Protein AF-A0A366FXE7-F1 (afdb_monomer)

Solvent-accessible surface area (backbone atoms only — not comparable to full-atom values): 7807 Å² total; per-residue (Å²): 138,87,85,79,83,82,82,81,79,77,78,79,77,77,77,76,75,76,76,72,65,71,67,52,63,53,59,38,57,68,50,28,52,80,66,74,45,68,51,35,30,37,40,69,66,65,90,80,87,48,46,45,32,39,41,52,42,72,44,100,90,29,32,26,35,41,32,25,42,76,90,41,66,29,36,36,34,37,42,45,42,32,35,42,89,93,42,40,35,41,31,46,30,70,48,41,72,41,90,74,42,56,72,79,59,56,79,38,55,54,46,60,44,52,25,57,58,53,96,62,27,34,54,41,62,49,78,82,46,68,44,39,25,40,52,103

Structure (mmCIF, N/CA/C/O backbone):
data_AF-A0A366FXE7-F1
#
_entry.id   AF-A0A366FXE7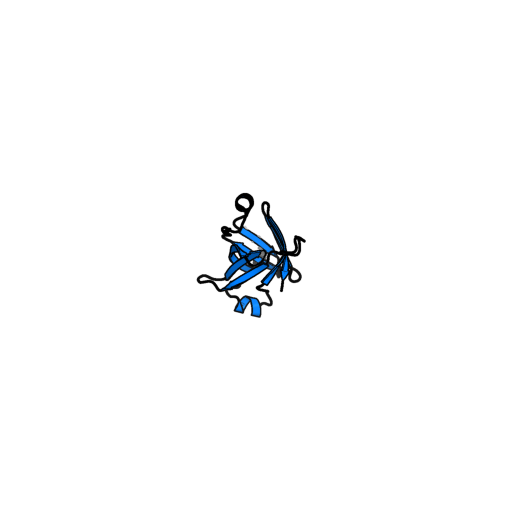-F1
#
loop_
_atom_site.group_PDB
_atom_site.id
_atom_site.type_symbol
_atom_site.label_atom_id
_atom_site.label_alt_id
_atom_site.label_comp_id
_atom_site.label_asym_id
_atom_site.label_entity_id
_atom_site.label_seq_id
_atom_site.pdbx_PDB_ins_code
_atom_site.Cartn_x
_atom_site.Cartn_y
_atom_site.Cartn_z
_atom_site.occupancy
_atom_site.B_iso_or_equiv
_atom_site.auth_seq_id
_atom_site.auth_comp_id
_atom_site.auth_asym_id
_atom_site.auth_atom_id
_atom_site.pdbx_PDB_model_num
ATOM 1 N N . MET A 1 1 ? -23.181 67.091 39.697 1.00 38.88 1 MET A N 1
ATOM 2 C CA . MET A 1 1 ? -22.475 66.475 38.552 1.00 38.88 1 MET A CA 1
ATOM 3 C C . MET A 1 1 ? -22.838 65.002 38.514 1.00 38.88 1 MET A C 1
ATOM 5 O O . MET A 1 1 ? -22.420 64.249 39.379 1.00 38.88 1 MET A O 1
ATOM 9 N N . THR A 1 2 ? -23.714 64.630 37.591 1.00 34.78 2 THR A N 1
ATOM 10 C CA . THR A 1 2 ? -24.258 63.278 37.404 1.00 34.78 2 THR A CA 1
ATOM 11 C C . THR A 1 2 ? -23.393 62.512 36.404 1.00 34.78 2 THR A C 1
ATOM 13 O O . THR A 1 2 ? -23.295 62.930 35.253 1.00 34.78 2 THR A O 1
ATOM 16 N N . LEU A 1 3 ? -22.760 61.415 36.835 1.00 42.28 3 LEU A N 1
ATOM 17 C CA . LEU A 1 3 ? -22.082 60.467 35.945 1.00 42.28 3 LEU A CA 1
ATOM 18 C C . LEU A 1 3 ? -23.111 59.495 35.348 1.00 42.28 3 LEU A C 1
ATOM 20 O O . LEU A 1 3 ? -23.829 58.818 36.081 1.00 42.28 3 LEU A O 1
ATOM 24 N N . THR A 1 4 ? -23.159 59.401 34.023 1.00 43.97 4 THR A N 1
ATOM 25 C CA . THR A 1 4 ? -23.885 58.361 33.284 1.00 43.97 4 THR A CA 1
ATOM 26 C C . THR A 1 4 ? -23.003 57.119 33.083 1.00 43.97 4 THR A C 1
ATOM 28 O O . THR A 1 4 ? -21.815 57.260 32.789 1.00 43.97 4 THR A O 1
ATOM 31 N N . PRO A 1 5 ? -23.545 55.891 33.181 1.00 48.94 5 PRO A N 1
ATOM 32 C CA . PRO A 1 5 ? -22.805 54.686 32.823 1.00 48.94 5 PRO A CA 1
ATOM 33 C C . PRO A 1 5 ? -22.924 54.391 31.319 1.00 48.94 5 PRO A C 1
ATOM 35 O O . PRO A 1 5 ? -24.014 54.157 30.792 1.00 48.94 5 PRO A O 1
ATOM 38 N N . VAL A 1 6 ? -21.783 54.374 30.624 1.00 52.91 6 VAL A N 1
ATOM 39 C CA . VAL A 1 6 ? -21.667 53.880 29.244 1.00 52.91 6 VAL A CA 1
ATOM 40 C C . VAL A 1 6 ? -21.776 52.354 29.257 1.00 52.91 6 VAL A C 1
ATOM 42 O O . VAL A 1 6 ? -21.018 51.648 29.917 1.00 52.91 6 VAL A O 1
ATOM 45 N N . LYS A 1 7 ? -22.772 51.858 28.526 1.00 48.19 7 LYS A N 1
ATOM 46 C CA . LYS A 1 7 ? -23.166 50.455 28.397 1.00 48.19 7 LYS A CA 1
ATOM 47 C C . LYS A 1 7 ? -22.149 49.727 27.505 1.00 48.19 7 LYS A C 1
ATOM 49 O O . LYS A 1 7 ? -22.178 49.877 26.287 1.00 48.19 7 LYS A O 1
ATOM 54 N N . ILE A 1 8 ? -21.230 48.969 28.107 1.00 58.12 8 ILE A N 1
ATOM 55 C CA . ILE A 1 8 ? -20.263 48.128 27.383 1.00 58.12 8 ILE A CA 1
ATOM 56 C C . ILE A 1 8 ? -21.017 46.928 26.800 1.00 58.12 8 ILE A C 1
ATOM 58 O O . ILE A 1 8 ? -21.394 46.000 27.513 1.00 58.12 8 ILE A O 1
ATOM 62 N N . LEU A 1 9 ? -21.263 46.966 25.491 1.00 48.94 9 LEU A N 1
ATOM 63 C CA . LEU A 1 9 ? -21.770 45.837 24.720 1.00 48.94 9 LEU A CA 1
ATOM 64 C C . LEU A 1 9 ? -20.603 44.862 24.495 1.00 48.94 9 LEU A C 1
ATOM 66 O O . LEU A 1 9 ? -19.780 45.056 23.604 1.00 48.94 9 LEU A O 1
ATOM 70 N N . MET A 1 10 ? -20.501 43.838 25.344 1.00 50.84 10 MET A N 1
ATOM 71 C CA . MET A 1 10 ? -19.608 42.703 25.114 1.00 50.84 10 MET A CA 1
ATOM 72 C C . MET A 1 10 ? -20.083 41.948 23.867 1.00 50.84 10 MET A C 1
ATOM 74 O O . MET A 1 10 ? -21.082 41.230 23.905 1.00 50.84 10 MET A O 1
ATOM 78 N N . CYS A 1 11 ? -19.357 42.101 22.759 1.00 50.28 11 CYS A N 1
ATOM 79 C CA . CYS A 1 11 ? -19.438 41.177 21.635 1.00 50.28 11 CYS A CA 1
ATOM 80 C C . CYS A 1 11 ? -19.044 39.779 22.128 1.00 50.28 11 CYS A C 1
ATOM 82 O O . CYS A 1 11 ? -17.871 39.514 22.392 1.00 50.28 11 CYS A O 1
ATOM 84 N N . LEU A 1 12 ? -20.033 38.890 22.242 1.00 54.00 12 LEU A N 1
ATOM 85 C CA . LEU A 1 12 ? -19.850 37.444 22.330 1.00 54.00 12 LEU A CA 1
ATOM 86 C C . LEU A 1 12 ? -19.120 36.974 21.066 1.00 54.00 12 LEU A C 1
ATOM 88 O O . LEU A 1 12 ? -19.737 36.621 20.061 1.00 54.00 12 LEU A O 1
ATOM 92 N N . PHE A 1 13 ? -17.787 36.982 21.116 1.00 51.78 13 PHE A N 1
ATOM 93 C CA . PHE A 1 13 ? -16.962 36.172 20.233 1.00 51.78 13 PHE A CA 1
ATOM 94 C C . PHE A 1 13 ? -17.348 34.721 20.502 1.00 51.78 13 PHE A C 1
ATOM 96 O O . PHE A 1 13 ? -16.891 34.092 21.453 1.00 51.78 13 PHE A O 1
ATOM 103 N N . SER A 1 14 ? -18.260 34.213 19.682 1.00 58.78 14 SER A N 1
ATOM 104 C CA . SER A 1 14 ? -18.543 32.792 19.602 1.00 58.78 14 SER A CA 1
ATOM 105 C C . SER A 1 14 ? -17.275 32.157 19.045 1.00 58.78 14 SER A C 1
ATOM 107 O O . SER A 1 14 ? -17.067 32.145 17.833 1.00 58.78 14 SER A O 1
ATOM 109 N N . LEU A 1 15 ? -16.377 31.715 19.931 1.00 46.94 15 LEU A N 1
ATOM 110 C CA . LEU A 1 15 ? -15.289 30.823 19.561 1.00 46.94 15 LEU A CA 1
ATOM 111 C C . LEU A 1 15 ? -15.945 29.555 19.014 1.00 46.94 15 LEU A C 1
ATOM 113 O O . LEU A 1 15 ? -16.316 28.656 19.766 1.00 46.94 15 LEU A O 1
ATOM 117 N N . GLY A 1 16 ? -16.126 29.505 17.696 1.00 49.78 16 GLY A N 1
ATOM 118 C CA . GLY A 1 16 ? -16.342 28.262 16.982 1.00 49.78 16 GLY A CA 1
ATOM 119 C C . GLY A 1 16 ? -15.115 27.403 17.232 1.00 49.78 16 GLY A C 1
ATOM 120 O O . GLY A 1 16 ? -14.097 27.557 16.562 1.00 49.78 16 GLY A O 1
ATOM 121 N N . ALA A 1 17 ? -15.180 26.557 18.258 1.00 52.88 17 ALA A N 1
ATOM 122 C CA . ALA A 1 17 ? -14.205 25.516 18.483 1.00 52.88 17 ALA A CA 1
ATOM 123 C C . ALA A 1 17 ? -14.314 24.568 17.290 1.00 52.88 17 ALA A C 1
ATOM 125 O O . ALA A 1 17 ? -15.158 23.675 17.259 1.00 52.88 17 ALA A O 1
ATOM 126 N N . SER A 1 18 ? -13.492 24.810 16.272 1.00 49.19 18 SER A N 1
ATOM 127 C CA . SER A 1 18 ? -13.238 23.850 15.212 1.00 49.19 18 SER A CA 1
ATOM 128 C C . SER A 1 18 ? -12.664 22.611 15.885 1.00 49.19 18 SER A C 1
ATOM 130 O O . SER A 1 18 ? -11.470 22.547 16.177 1.00 49.19 18 SER A O 1
ATOM 132 N N . THR A 1 19 ? -13.520 21.642 16.199 1.00 58.16 19 THR A N 1
ATOM 133 C CA . THR A 1 19 ? -13.106 20.311 16.6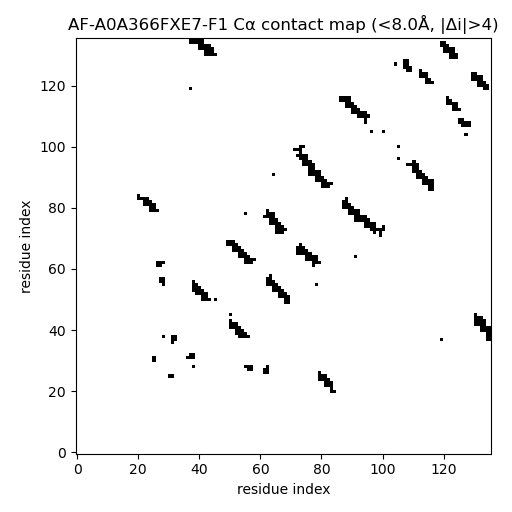23 1.00 58.16 19 THR A CA 1
ATOM 134 C C . THR A 1 19 ? -12.397 19.682 15.430 1.00 58.16 19 THR A C 1
ATOM 136 O O . THR A 1 19 ? -13.003 19.066 14.557 1.00 58.16 19 THR A O 1
ATOM 139 N N . LEU A 1 20 ? -11.085 19.909 15.331 1.00 58.03 20 LEU A N 1
ATOM 140 C CA . LEU A 1 20 ? -10.232 19.210 14.381 1.00 58.03 20 LEU A CA 1
ATOM 141 C C . LEU A 1 20 ? -10.363 17.723 14.705 1.00 58.03 20 LEU A C 1
ATOM 143 O O . LEU A 1 20 ? -9.836 17.264 15.716 1.00 58.03 20 LEU A O 1
ATOM 147 N N . ALA A 1 21 ? -11.123 16.994 13.886 1.00 63.12 21 ALA A N 1
ATOM 148 C CA . ALA A 1 21 ? -11.317 15.561 14.036 1.00 63.12 21 ALA A CA 1
ATOM 149 C C . ALA A 1 21 ? -9.942 14.880 14.058 1.00 63.12 21 ALA A C 1
ATOM 151 O O . ALA A 1 21 ? -9.262 14.780 13.029 1.00 63.12 21 ALA A O 1
ATOM 152 N N . GLN A 1 22 ? -9.514 14.475 15.254 1.00 64.88 22 GLN A N 1
ATOM 153 C CA . GLN A 1 22 ? -8.213 13.865 15.475 1.00 64.88 22 GLN A CA 1
ATOM 154 C C . GLN A 1 22 ? -8.131 12.583 14.647 1.00 64.88 22 GLN A C 1
ATOM 156 O O . GLN A 1 22 ? -9.083 11.805 14.598 1.00 64.88 22 GLN A O 1
ATOM 161 N N . ALA A 1 23 ? -7.018 12.392 13.938 1.00 80.56 23 ALA A N 1
ATOM 162 C CA . ALA A 1 23 ? -6.879 11.243 13.062 1.00 80.56 23 ALA A CA 1
ATOM 163 C C . ALA A 1 23 ? -6.813 9.949 13.890 1.00 80.56 23 ALA A C 1
ATOM 165 O O . ALA A 1 23 ? -5.883 9.760 14.673 1.00 80.56 23 ALA A O 1
ATOM 166 N N . GLU A 1 24 ? -7.778 9.052 13.699 1.00 92.06 24 GLU A N 1
ATOM 167 C CA . GLU A 1 24 ? -7.805 7.749 14.363 1.00 92.06 24 GLU A CA 1
ATOM 168 C C . GLU A 1 24 ? -7.048 6.732 13.505 1.00 92.06 24 GLU A C 1
ATOM 170 O O . GLU A 1 24 ? -7.441 6.443 12.372 1.00 92.06 24 GLU A O 1
ATOM 175 N N . CYS A 1 25 ? -5.936 6.207 14.021 1.00 95.62 25 CYS A N 1
ATOM 176 C CA . CYS A 1 25 ? -5.099 5.248 13.306 1.00 95.62 25 CYS A CA 1
ATOM 177 C C . CYS A 1 25 ? -5.362 3.813 13.761 1.00 95.62 25 CYS A C 1
ATOM 179 O O . CYS A 1 25 ? -5.330 3.520 14.955 1.00 95.62 25 CYS A O 1
ATOM 181 N N . LEU A 1 26 ? -5.536 2.926 12.783 1.00 96.56 26 LEU A N 1
ATOM 182 C CA . LEU A 1 26 ? -5.681 1.488 12.976 1.00 96.56 26 LEU A CA 1
ATOM 183 C C . LEU A 1 26 ? -4.332 0.886 13.366 1.00 96.56 26 LEU A C 1
ATOM 185 O O . LEU A 1 26 ? -3.311 1.174 12.731 1.00 96.56 26 LEU A O 1
ATOM 189 N N . LYS A 1 27 ? -4.332 0.053 14.403 1.00 96.56 27 LYS A N 1
ATOM 190 C CA . LYS A 1 27 ? -3.118 -0.502 15.015 1.00 96.56 27 LYS A CA 1
ATOM 191 C C . LYS A 1 27 ? -2.856 -1.955 14.636 1.00 96.56 27 LYS A C 1
ATOM 193 O O . LYS A 1 27 ? -1.723 -2.402 14.788 1.00 96.56 27 LYS A O 1
ATOM 198 N N . SER A 1 28 ? -3.868 -2.664 14.135 1.00 98.00 28 SER A N 1
ATOM 199 C CA . SER A 1 28 ? -3.782 -4.091 13.810 1.00 98.00 28 SER A CA 1
ATOM 200 C C . SER A 1 28 ? -4.565 -4.485 12.556 1.00 98.00 28 SER A C 1
ATOM 202 O O . SER A 1 28 ? -5.479 -3.782 12.113 1.00 98.00 28 SER A O 1
ATOM 204 N N . VAL A 1 29 ? -4.239 -5.648 11.986 1.00 98.19 29 VAL A N 1
ATOM 205 C CA . VAL A 1 29 ? -4.974 -6.249 10.861 1.00 98.19 29 VAL A CA 1
ATOM 206 C C . VAL A 1 29 ? -6.425 -6.534 11.248 1.00 98.19 29 VAL A C 1
ATOM 208 O O . VAL A 1 29 ? -7.332 -6.350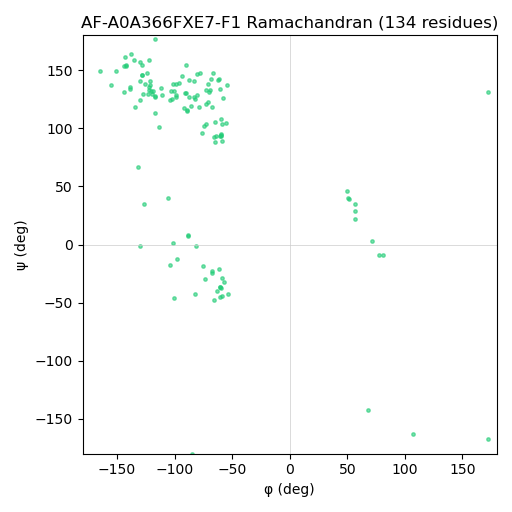 10.434 1.00 98.19 29 VAL A O 1
ATOM 211 N N . SER A 1 30 ? -6.665 -6.950 12.491 1.00 98.06 30 SER A N 1
ATOM 212 C CA . SER A 1 30 ? -8.016 -7.158 13.022 1.00 98.06 30 SER A CA 1
ATOM 213 C C . SER A 1 30 ? -8.834 -5.867 12.998 1.00 98.06 30 SER A C 1
ATOM 215 O O . SER A 1 30 ? -9.962 -5.865 12.502 1.00 98.06 30 SER A O 1
ATOM 217 N N . GLU A 1 31 ? -8.248 -4.748 13.433 1.00 97.56 31 GLU A N 1
ATOM 218 C CA . GLU A 1 31 ? -8.891 -3.433 13.351 1.00 97.56 31 GLU A CA 1
ATOM 219 C C . GLU A 1 31 ? -9.144 -3.005 11.905 1.00 97.56 31 GLU A C 1
ATOM 221 O O . GLU A 1 31 ? -10.221 -2.483 11.623 1.00 97.56 31 GLU A O 1
ATOM 226 N N . MET A 1 32 ? -8.213 -3.266 10.976 1.00 96.94 32 MET A N 1
ATOM 227 C CA . MET A 1 32 ? -8.414 -3.024 9.538 1.00 96.94 32 MET A CA 1
ATOM 228 C C . MET A 1 32 ? -9.612 -3.793 8.981 1.00 96.94 32 MET A C 1
ATOM 230 O O . MET A 1 32 ? -10.446 -3.210 8.286 1.00 96.94 32 MET A O 1
ATOM 234 N N . LYS A 1 33 ? -9.752 -5.072 9.337 1.00 96.38 33 LYS A N 1
ATOM 235 C CA . LYS A 1 33 ? -10.880 -5.908 8.904 1.00 96.38 33 LYS A CA 1
ATOM 236 C C . LYS A 1 33 ? -12.209 -5.423 9.481 1.00 96.38 33 LYS A C 1
ATOM 238 O O . LYS A 1 33 ? -13.152 -5.231 8.714 1.00 96.38 33 LYS A O 1
ATOM 243 N N . ALA A 1 34 ? -12.270 -5.148 10.787 1.00 96.19 34 ALA A N 1
ATOM 244 C CA . ALA A 1 34 ? -13.453 -4.562 11.435 1.00 96.19 34 ALA A CA 1
ATOM 245 C C . ALA A 1 34 ? -13.851 -3.222 10.787 1.00 96.19 34 ALA A C 1
ATOM 247 O O . ALA A 1 34 ? -15.021 -2.877 10.652 1.00 96.19 34 ALA A O 1
ATOM 248 N N . SER A 1 35 ? -12.839 -2.511 10.303 1.00 93.31 35 SER A N 1
ATOM 249 C CA . SER A 1 35 ? -12.914 -1.237 9.606 1.00 93.31 35 SER A CA 1
ATOM 250 C C . SER A 1 35 ? -13.256 -1.313 8.117 1.00 93.31 35 SER A C 1
ATOM 252 O O . SER A 1 35 ? -13.329 -0.263 7.475 1.00 93.31 35 SER A O 1
ATOM 254 N N . LYS A 1 36 ? -13.434 -2.518 7.560 1.00 94.31 36 LYS A N 1
ATOM 255 C CA . LYS A 1 36 ? -13.607 -2.778 6.119 1.00 94.31 36 LYS A CA 1
ATOM 256 C C . LYS A 1 36 ? -12.456 -2.247 5.250 1.00 94.31 36 LYS A C 1
ATOM 258 O O . LYS A 1 36 ? -12.627 -2.057 4.049 1.00 94.31 36 LYS A O 1
ATOM 263 N N . VAL A 1 37 ? -11.276 -2.036 5.834 1.00 95.69 37 VAL A N 1
ATOM 264 C CA . VAL A 1 37 ? -10.056 -1.693 5.101 1.00 95.69 37 VAL A CA 1
ATOM 265 C C . VAL A 1 37 ? -9.324 -2.976 4.727 1.00 95.69 37 VAL A C 1
ATOM 267 O O . VAL A 1 37 ? -9.093 -3.854 5.556 1.00 95.69 37 VAL A O 1
ATOM 270 N N . LYS A 1 38 ? -8.946 -3.079 3.458 1.00 97.56 38 LYS A N 1
ATOM 271 C CA . LYS A 1 38 ? -8.275 -4.251 2.904 1.00 97.56 38 LYS A CA 1
ATOM 272 C C . LYS A 1 38 ? -6.781 -4.249 3.223 1.00 97.56 38 LYS A C 1
ATOM 274 O O . LYS A 1 38 ? -6.138 -3.200 3.278 1.00 97.56 38 LYS A O 1
ATOM 279 N N . THR A 1 39 ? -6.226 -5.440 3.415 1.00 97.75 39 THR A N 1
ATOM 280 C CA . THR A 1 39 ? -4.800 -5.647 3.712 1.00 97.75 39 THR A CA 1
ATOM 281 C C . THR A 1 39 ? -3.978 -6.008 2.481 1.00 97.75 39 THR A C 1
ATOM 283 O O . THR A 1 39 ? -2.754 -5.961 2.552 1.00 97.75 39 THR A O 1
ATOM 286 N N . HIS A 1 40 ? -4.625 -6.339 1.362 1.00 98.06 40 HIS A N 1
ATOM 287 C CA . HIS A 1 40 ? -3.973 -6.744 0.120 1.00 98.06 40 HIS A CA 1
ATOM 288 C C . HIS A 1 40 ? -4.377 -5.819 -1.024 1.00 98.06 40 HIS A C 1
ATOM 290 O O . HIS A 1 40 ? -5.555 -5.497 -1.185 1.00 98.06 40 HIS A O 1
ATOM 296 N N . TRP A 1 41 ? -3.393 -5.411 -1.818 1.00 97.94 41 TRP A N 1
ATOM 297 C CA . TRP A 1 41 ? -3.560 -4.473 -2.923 1.00 97.94 41 TRP A CA 1
ATOM 298 C C . TRP A 1 41 ? -2.740 -4.944 -4.117 1.00 97.94 41 TRP A C 1
ATOM 300 O O . TRP A 1 41 ? -1.575 -5.307 -3.958 1.00 97.94 41 TRP A O 1
ATOM 310 N N . LYS A 1 42 ? -3.330 -4.930 -5.309 1.00 97.19 42 LYS A N 1
ATOM 311 C CA . LYS A 1 42 ? -2.699 -5.373 -6.553 1.00 97.19 42 LYS A CA 1
ATOM 312 C C . LYS A 1 42 ? -2.580 -4.204 -7.520 1.00 97.19 42 LYS A C 1
ATOM 314 O O . LYS A 1 42 ? -3.568 -3.523 -7.783 1.00 97.19 42 LYS A O 1
ATOM 319 N N . GLU A 1 43 ? -1.377 -3.978 -8.028 1.00 96.50 43 GLU A N 1
ATOM 320 C CA . GLU A 1 43 ? -1.094 -2.972 -9.046 1.00 96.50 43 GLU A CA 1
ATOM 321 C C . GLU A 1 43 ? -1.873 -3.254 -10.335 1.00 96.50 43 GLU A C 1
ATOM 323 O O . GLU A 1 43 ? -2.047 -4.404 -10.742 1.00 96.50 43 GLU A O 1
ATOM 328 N N . THR A 1 44 ? -2.334 -2.179 -10.967 1.00 95.75 44 THR A N 1
ATOM 329 C CA . THR A 1 44 ? -3.097 -2.197 -12.227 1.00 95.75 44 THR A CA 1
ATOM 330 C C . THR A 1 44 ? -2.542 -1.234 -13.275 1.00 95.75 44 THR A C 1
ATOM 332 O O . THR A 1 44 ? -3.085 -1.140 -14.368 1.00 95.75 44 THR A O 1
ATOM 335 N N . THR A 1 45 ? -1.484 -0.488 -12.945 1.00 92.00 45 THR A N 1
ATOM 336 C CA . THR A 1 45 ? -0.891 0.510 -13.847 1.00 92.00 45 THR A CA 1
ATOM 337 C C . THR A 1 45 ? 0.057 -0.119 -14.861 1.00 92.00 45 THR A C 1
ATOM 339 O O . THR A 1 45 ? -0.000 0.232 -16.034 1.00 92.00 45 THR A O 1
ATOM 342 N N . GLU A 1 46 ? 0.896 -1.056 -14.424 1.00 84.88 46 GLU A N 1
ATOM 343 C CA . GLU A 1 46 ? 1.851 -1.747 -15.291 1.00 84.88 46 GLU A CA 1
ATOM 344 C C . GLU A 1 46 ? 1.235 -3.025 -15.877 1.00 84.88 46 GLU A C 1
ATOM 346 O O . GLU A 1 46 ? 0.694 -3.860 -15.150 1.00 84.88 46 GLU A O 1
ATOM 351 N N . ASN A 1 47 ? 1.353 -3.195 -17.197 1.00 84.00 47 ASN A N 1
ATOM 352 C CA . ASN A 1 47 ? 0.834 -4.349 -17.944 1.00 84.00 47 ASN A CA 1
ATOM 353 C C . ASN A 1 47 ? 1.961 -5.304 -18.380 1.00 84.00 47 ASN A C 1
ATOM 355 O O . ASN A 1 47 ? 1.956 -5.834 -19.488 1.00 84.00 47 ASN A O 1
ATOM 359 N N . ASP A 1 48 ? 2.938 -5.535 -17.505 1.00 87.62 48 ASP A N 1
ATOM 360 C CA . ASP A 1 48 ? 4.088 -6.421 -17.748 1.00 87.62 48 ASP A CA 1
ATOM 361 C C . ASP A 1 48 ? 3.826 -7.896 -17.367 1.00 87.62 48 ASP A C 1
ATOM 363 O O . ASP A 1 48 ? 4.740 -8.725 -17.347 1.00 87.62 48 ASP A O 1
ATOM 367 N N . GLY A 1 49 ? 2.577 -8.229 -17.019 1.00 90.56 49 GLY A N 1
ATOM 368 C CA . GLY A 1 49 ? 2.168 -9.553 -16.541 1.00 90.56 49 GLY A CA 1
ATOM 369 C C . GLY A 1 49 ? 2.667 -9.901 -15.131 1.00 90.56 49 GLY A C 1
ATOM 370 O O . GLY A 1 49 ? 2.421 -11.008 -14.651 1.00 90.56 49 GLY A O 1
ATOM 371 N N . LYS A 1 50 ? 3.354 -8.978 -14.447 1.00 92.31 50 LYS A N 1
ATOM 372 C CA . LYS A 1 50 ? 3.969 -9.165 -13.127 1.00 92.31 50 LYS A CA 1
ATOM 373 C C . LYS A 1 50 ? 3.593 -7.989 -12.214 1.00 92.31 50 LYS A C 1
ATOM 375 O O . LYS A 1 50 ? 4.473 -7.233 -11.802 1.00 92.31 50 LYS A O 1
ATOM 380 N N . PRO A 1 51 ? 2.309 -7.842 -11.850 1.00 93.75 51 PRO A N 1
ATOM 381 C CA . PRO A 1 51 ? 1.862 -6.714 -11.042 1.00 93.75 51 PRO A CA 1
ATOM 382 C C . PRO A 1 51 ? 2.534 -6.724 -9.668 1.00 93.75 51 PRO A C 1
ATOM 384 O O . PRO A 1 51 ? 2.702 -7.785 -9.053 1.00 93.75 51 PRO A O 1
ATOM 387 N N . LEU A 1 52 ? 2.883 -5.543 -9.159 1.00 94.75 52 LEU A N 1
ATOM 388 C CA . LEU A 1 52 ? 3.305 -5.397 -7.773 1.00 94.75 52 LEU A CA 1
ATOM 389 C C . LEU A 1 52 ? 2.108 -5.632 -6.834 1.00 94.75 52 LEU A C 1
ATOM 391 O O . LEU A 1 52 ? 1.027 -5.073 -7.014 1.00 94.75 52 LEU A O 1
ATOM 395 N N . THR A 1 53 ? 2.293 -6.438 -5.796 1.00 97.00 53 THR A N 1
ATOM 396 C CA . THR A 1 53 ? 1.272 -6.694 -4.773 1.00 97.00 53 THR A CA 1
ATOM 397 C C . THR A 1 53 ? 1.747 -6.203 -3.417 1.00 97.00 53 THR A C 1
ATOM 399 O O . THR A 1 53 ? 2.817 -6.613 -2.970 1.00 97.00 53 THR A O 1
ATOM 402 N N . ILE A 1 54 ? 0.951 -5.384 -2.737 1.00 97.88 54 ILE A N 1
ATOM 403 C CA . ILE A 1 54 ? 1.204 -4.933 -1.366 1.00 97.88 54 ILE A CA 1
ATOM 404 C C . ILE A 1 54 ? 0.374 -5.793 -0.417 1.00 97.88 54 ILE A C 1
ATOM 406 O O . ILE A 1 54 ? -0.835 -5.917 -0.595 1.00 97.88 54 ILE A O 1
ATOM 410 N N . SER A 1 55 ? 1.017 -6.353 0.603 1.00 98.38 55 SER A N 1
ATOM 411 C CA . SER A 1 55 ? 0.362 -7.057 1.707 1.00 98.38 55 SER A CA 1
ATOM 412 C C . SER A 1 55 ? 0.713 -6.394 3.033 1.00 98.38 55 SER A C 1
ATOM 414 O O . SER A 1 55 ? 1.871 -6.039 3.255 1.00 98.38 55 SER A O 1
ATOM 416 N N . ILE A 1 56 ? -0.285 -6.236 3.900 1.00 98.62 56 ILE A N 1
ATOM 417 C CA . ILE A 1 56 ? -0.175 -5.622 5.226 1.00 98.62 56 ILE A CA 1
ATOM 418 C C . ILE A 1 56 ? -0.392 -6.692 6.294 1.00 98.62 56 ILE A C 1
ATOM 420 O O . ILE A 1 56 ? -1.335 -7.479 6.203 1.00 98.62 56 ILE A O 1
ATOM 424 N N . ALA A 1 57 ? 0.470 -6.693 7.305 1.00 98.62 57 ALA A N 1
ATOM 425 C CA . ALA A 1 57 ? 0.444 -7.637 8.413 1.00 98.62 57 ALA A CA 1
ATOM 426 C C . ALA A 1 57 ? 0.709 -6.932 9.750 1.00 98.62 57 ALA A C 1
ATOM 428 O O . ALA A 1 57 ? 1.218 -5.807 9.786 1.00 98.62 57 ALA A O 1
ATOM 429 N N . ASP A 1 58 ? 0.389 -7.617 10.846 1.00 98.56 58 ASP A N 1
ATOM 430 C CA . ASP A 1 58 ? 0.811 -7.203 12.180 1.00 98.56 58 ASP A CA 1
ATOM 431 C C . ASP A 1 58 ? 2.326 -7.403 12.327 1.00 98.56 58 ASP A C 1
ATOM 433 O O . ASP A 1 58 ? 2.872 -8.453 11.986 1.00 98.56 58 ASP A O 1
ATOM 437 N N . GLY A 1 59 ? 3.013 -6.380 12.823 1.00 97.50 59 GLY A N 1
ATOM 438 C CA . GLY A 1 59 ? 4.414 -6.432 13.225 1.00 97.50 59 GLY A CA 1
ATOM 439 C C . GLY A 1 59 ? 4.571 -6.155 14.720 1.00 97.50 59 GLY A C 1
ATOM 440 O O . GLY A 1 59 ? 3.615 -5.822 15.417 1.00 97.50 59 GLY A O 1
ATOM 441 N N . ALA A 1 60 ? 5.807 -6.241 15.218 1.00 94.75 60 ALA A N 1
ATOM 442 C CA . ALA A 1 60 ? 6.107 -6.087 16.647 1.00 94.75 60 ALA A CA 1
ATOM 443 C C . ALA A 1 60 ? 5.685 -4.726 17.241 1.00 94.75 60 ALA A C 1
ATOM 445 O O . ALA A 1 60 ? 5.370 -4.633 18.424 1.00 94.75 60 ALA A O 1
ATOM 446 N N . HIS A 1 61 ? 5.668 -3.670 16.421 1.00 93.38 61 HIS A N 1
ATOM 447 C CA . HIS A 1 61 ? 5.356 -2.297 16.839 1.00 93.38 61 HIS A CA 1
ATOM 448 C C . HIS A 1 61 ? 4.233 -1.671 15.996 1.00 93.38 61 HIS A C 1
ATOM 450 O O . HIS A 1 61 ? 4.261 -0.479 15.691 1.00 93.38 61 HIS A O 1
ATOM 456 N N . GLY A 1 62 ? 3.259 -2.488 15.589 1.00 96.25 62 GLY A N 1
ATOM 457 C CA . GLY A 1 62 ? 2.140 -2.087 14.736 1.00 96.25 62 GLY A CA 1
ATOM 458 C C . GLY A 1 62 ? 2.265 -2.634 13.319 1.00 96.25 62 GLY A C 1
ATOM 459 O O . GLY A 1 62 ? 3.015 -3.573 13.062 1.00 96.25 62 GLY A O 1
ATOM 460 N N . LEU A 1 63 ? 1.512 -2.054 12.389 1.00 98.62 63 LEU A N 1
ATOM 461 C CA . LEU A 1 63 ? 1.381 -2.593 11.040 1.00 98.62 63 LEU A CA 1
ATOM 462 C C . LEU A 1 63 ? 2.663 -2.437 10.204 1.00 98.62 63 LEU A C 1
ATOM 464 O O . LEU A 1 63 ? 3.304 -1.379 10.155 1.00 98.62 63 LEU A O 1
ATOM 468 N N . VAL A 1 64 ? 2.989 -3.494 9.468 1.00 98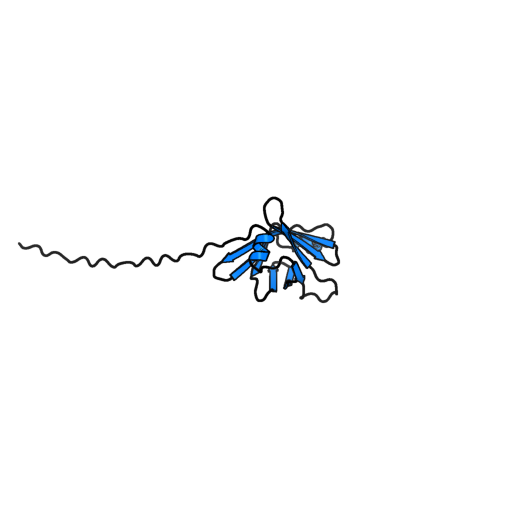.56 64 VAL A N 1
ATOM 469 C CA . VAL A 1 64 ? 4.073 -3.540 8.482 1.00 98.56 64 VAL A CA 1
ATOM 470 C C . VAL A 1 64 ? 3.522 -3.922 7.118 1.00 98.56 64 VAL A C 1
ATOM 472 O O . VAL A 1 64 ? 2.444 -4.506 7.012 1.00 98.56 64 VAL A O 1
ATOM 475 N N . TYR A 1 65 ? 4.258 -3.592 6.061 1.00 98.38 65 TYR A N 1
ATOM 476 C CA . TYR A 1 65 ? 3.905 -3.999 4.709 1.00 98.38 65 TYR A CA 1
ATOM 477 C C . TYR A 1 65 ? 5.075 -4.670 3.994 1.00 98.38 65 TYR A C 1
ATOM 479 O O . TYR A 1 65 ? 6.246 -4.406 4.275 1.00 98.38 65 TYR A O 1
ATOM 487 N N . THR A 1 66 ? 4.731 -5.516 3.028 1.00 98.06 66 THR A N 1
ATOM 488 C CA . THR A 1 66 ? 5.646 -6.031 2.008 1.00 98.06 66 THR A CA 1
ATOM 489 C C . THR A 1 66 ? 5.028 -5.790 0.637 1.00 98.06 66 THR A C 1
ATOM 491 O O . THR A 1 66 ? 3.870 -6.145 0.416 1.00 98.06 66 THR A O 1
ATOM 494 N N . ALA A 1 67 ? 5.789 -5.202 -0.285 1.00 96.62 67 ALA A N 1
ATOM 495 C CA . ALA A 1 67 ? 5.442 -5.144 -1.698 1.00 96.62 67 ALA A CA 1
ATOM 496 C C . ALA A 1 67 ? 6.265 -6.182 -2.466 1.00 96.62 67 ALA A C 1
ATOM 498 O O . ALA A 1 67 ? 7.494 -6.181 -2.378 1.00 96.62 67 ALA A O 1
ATOM 499 N N . SER A 1 68 ? 5.598 -7.057 -3.213 1.00 96.69 68 SER A N 1
ATOM 500 C CA . SER A 1 68 ? 6.226 -8.151 -3.960 1.00 96.69 68 SER A CA 1
ATOM 501 C C . SER A 1 68 ? 5.924 -8.043 -5.445 1.00 96.69 68 SER A C 1
ATOM 503 O O . SER A 1 68 ? 4.799 -7.718 -5.812 1.00 96.69 68 SER A O 1
ATOM 505 N N . LYS A 1 69 ? 6.906 -8.341 -6.297 1.00 94.12 69 LYS A N 1
ATOM 506 C CA . LYS A 1 69 ? 6.743 -8.411 -7.754 1.00 94.12 69 LYS A CA 1
ATOM 507 C C . LYS A 1 69 ? 7.165 -9.796 -8.221 1.00 94.12 69 LYS A C 1
ATOM 509 O O . LYS A 1 69 ? 8.236 -10.266 -7.843 1.00 94.12 69 LYS A O 1
ATOM 514 N N . ALA A 1 70 ? 6.313 -10.459 -9.005 1.00 92.75 70 ALA A N 1
ATOM 515 C CA . ALA A 1 70 ? 6.543 -11.832 -9.473 1.00 92.75 70 ALA A CA 1
ATOM 516 C C . ALA A 1 70 ? 6.920 -12.825 -8.346 1.00 92.75 70 ALA A C 1
ATOM 518 O O . ALA A 1 70 ? 7.811 -13.652 -8.508 1.00 92.75 70 ALA A O 1
ATOM 519 N N . GLY A 1 71 ? 6.270 -12.709 -7.182 1.00 92.38 71 GLY A N 1
ATOM 520 C CA . GLY A 1 71 ? 6.492 -13.588 -6.025 1.00 92.38 71 GLY A CA 1
ATOM 521 C C . GLY A 1 71 ? 7.706 -13.248 -5.151 1.00 92.38 71 GLY A C 1
ATOM 522 O O . GLY A 1 71 ? 7.825 -13.800 -4.062 1.00 92.38 71 GLY A O 1
ATOM 523 N N . ALA A 1 72 ? 8.573 -12.319 -5.565 1.00 96.12 72 ALA A N 1
ATOM 524 C CA . ALA A 1 72 ? 9.732 -11.902 -4.778 1.00 96.12 72 ALA A CA 1
ATOM 525 C C . ALA A 1 72 ? 9.456 -10.596 -4.010 1.00 96.12 72 ALA A C 1
ATOM 527 O O . ALA A 1 72 ? 8.898 -9.661 -4.596 1.00 96.12 72 ALA A O 1
ATOM 528 N N . PRO A 1 73 ? 9.885 -10.469 -2.738 1.00 96.69 73 PRO A N 1
ATOM 529 C CA . PRO A 1 73 ? 9.733 -9.235 -1.977 1.00 96.69 73 PRO A CA 1
ATOM 530 C C . PRO A 1 73 ? 10.678 -8.165 -2.523 1.00 96.69 73 PRO A C 1
ATOM 532 O O . PRO A 1 73 ? 11.898 -8.349 -2.563 1.00 96.69 73 PRO A O 1
ATOM 535 N N . TRP A 1 74 ? 10.112 -7.035 -2.930 1.00 95.62 74 TRP A N 1
ATOM 536 C CA . TRP A 1 74 ? 10.835 -5.878 -3.457 1.00 95.62 74 TRP A CA 1
ATOM 537 C C . TRP A 1 74 ? 10.988 -4.790 -2.402 1.00 95.62 74 TRP A C 1
ATOM 539 O O . TRP A 1 74 ? 12.086 -4.270 -2.219 1.00 95.62 74 TRP A O 1
ATOM 549 N N . LEU A 1 75 ? 9.906 -4.470 -1.689 1.00 95.62 75 LEU A N 1
ATOM 550 C CA . LEU A 1 75 ? 9.879 -3.405 -0.689 1.00 95.62 75 LEU A CA 1
ATOM 551 C C . LEU A 1 75 ? 9.331 -3.919 0.634 1.00 95.62 75 LEU A C 1
ATOM 553 O O . LEU A 1 75 ? 8.400 -4.724 0.653 1.00 95.62 75 LEU A O 1
ATOM 557 N N . THR A 1 76 ? 9.857 -3.394 1.733 1.00 97.38 76 THR A N 1
ATOM 558 C CA . THR A 1 76 ? 9.308 -3.591 3.076 1.00 97.38 76 THR A CA 1
ATOM 559 C C . THR A 1 76 ? 9.275 -2.273 3.836 1.00 97.38 76 THR A C 1
ATOM 561 O O . THR A 1 76 ? 9.993 -1.328 3.504 1.00 97.38 76 THR A O 1
ATOM 564 N N . GLY A 1 77 ? 8.441 -2.191 4.866 1.00 97.38 77 GLY A N 1
ATOM 565 C CA . GLY A 1 77 ? 8.414 -1.031 5.748 1.00 97.38 77 GLY A CA 1
ATOM 566 C C . GLY A 1 77 ? 7.254 -1.066 6.730 1.00 97.38 77 GLY A C 1
ATOM 567 O O . GLY A 1 77 ? 6.579 -2.082 6.901 1.00 97.38 77 GLY A O 1
ATOM 568 N N . ASN A 1 78 ? 7.012 0.071 7.371 1.00 98.31 78 ASN A N 1
ATOM 569 C CA . ASN A 1 78 ? 5.859 0.271 8.239 1.00 98.31 78 ASN A CA 1
ATOM 570 C C . ASN A 1 78 ? 4.684 0.815 7.429 1.00 98.31 78 ASN A C 1
ATOM 572 O O . ASN A 1 78 ? 4.872 1.496 6.418 1.00 98.31 78 ASN A O 1
ATOM 576 N N . VAL A 1 79 ? 3.466 0.576 7.901 1.00 97.94 79 VAL A N 1
ATOM 577 C CA . VAL A 1 79 ? 2.276 1.212 7.338 1.00 97.94 79 VAL A CA 1
ATOM 578 C C . VAL A 1 79 ? 1.436 1.820 8.449 1.00 97.94 79 VAL A C 1
ATOM 580 O O . VAL A 1 79 ? 1.298 1.260 9.528 1.00 97.94 79 VAL A O 1
ATOM 583 N N . SER A 1 80 ? 0.875 2.996 8.192 1.00 97.56 80 SER A N 1
ATOM 584 C CA . SER A 1 80 ? -0.174 3.565 9.033 1.00 97.56 80 SER A CA 1
ATOM 585 C C . SER A 1 80 ? -1.422 3.782 8.201 1.00 97.56 80 SER A C 1
ATOM 587 O O . SER A 1 80 ? -1.347 4.379 7.124 1.00 97.56 80 SER A O 1
ATOM 589 N N . VAL A 1 81 ? -2.558 3.336 8.720 1.00 97.44 81 VAL A N 1
ATOM 590 C CA . VAL A 1 81 ? -3.871 3.552 8.120 1.00 97.44 81 VAL A CA 1
ATOM 591 C C . VAL A 1 81 ? -4.677 4.384 9.098 1.00 97.44 81 VAL A C 1
ATOM 593 O O . VAL A 1 81 ? -4.973 3.913 10.190 1.00 97.44 81 VAL A O 1
ATOM 596 N N . CYS A 1 82 ? -4.993 5.622 8.733 1.00 96.56 82 CYS A N 1
ATOM 597 C CA . CYS A 1 82 ? -5.667 6.554 9.631 1.00 96.56 82 CYS A CA 1
ATOM 598 C C . CYS A 1 82 ? -6.899 7.163 8.977 1.00 96.56 82 CYS A C 1
ATOM 600 O O . CYS A 1 82 ? -6.913 7.426 7.772 1.00 96.56 82 CYS A O 1
ATOM 602 N N . ARG A 1 83 ? -7.923 7.412 9.787 1.00 93.06 83 ARG A N 1
ATOM 603 C CA . ARG A 1 83 ? -9.153 8.087 9.390 1.00 93.06 83 ARG A CA 1
ATOM 604 C C . ARG A 1 83 ? -9.153 9.516 9.883 1.00 93.06 83 ARG A C 1
ATOM 606 O O . ARG A 1 83 ? -8.881 9.755 11.052 1.00 93.06 83 ARG A O 1
ATOM 613 N N . SER A 1 84 ? -9.489 10.457 9.015 1.00 86.50 84 SER A N 1
ATOM 614 C CA . SER A 1 84 ? -9.737 11.844 9.405 1.00 86.50 84 SER A CA 1
ATOM 615 C C . SER A 1 84 ? -10.661 12.497 8.382 1.00 86.50 84 SER A C 1
ATOM 617 O O . SER A 1 84 ? -10.519 12.259 7.183 1.00 86.50 84 SER A O 1
ATOM 619 N N . GLY A 1 85 ? -11.639 13.276 8.854 1.00 81.19 85 GLY A N 1
ATOM 620 C CA . GLY A 1 85 ? -12.568 14.008 7.984 1.00 81.19 85 GLY A CA 1
ATOM 621 C C . GLY A 1 85 ? -13.339 13.124 6.992 1.00 81.19 85 GLY A C 1
ATOM 622 O O . GLY A 1 85 ? -13.535 13.523 5.851 1.00 81.19 85 GLY A O 1
ATOM 623 N N . GLY A 1 86 ? -13.705 11.896 7.383 1.00 85.00 86 GLY A N 1
ATOM 624 C CA . GLY A 1 86 ? -14.404 10.929 6.519 1.00 85.00 86 GLY A CA 1
ATOM 625 C C . GLY A 1 86 ? -13.520 10.202 5.495 1.0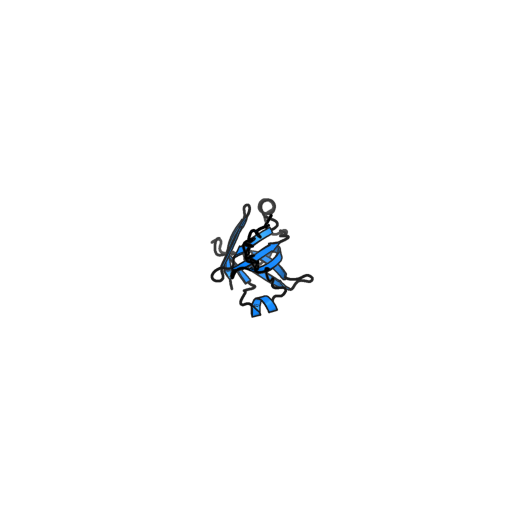0 85.00 86 GLY A C 1
ATOM 626 O O . GLY A 1 86 ? -13.960 9.222 4.898 1.00 85.00 86 GLY A O 1
ATOM 627 N N . ALA A 1 87 ? -12.261 10.613 5.325 1.00 92.12 87 ALA A N 1
ATOM 628 C CA . ALA A 1 87 ? -1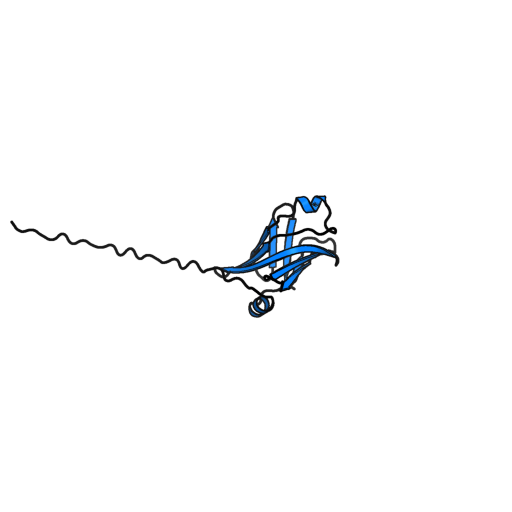1.306 9.943 4.453 1.00 92.12 87 ALA A CA 1
ATOM 629 C C . ALA A 1 87 ? -10.468 8.920 5.231 1.00 92.12 87 ALA A C 1
ATOM 631 O O . ALA A 1 87 ? -10.078 9.149 6.377 1.00 92.12 87 ALA A O 1
ATOM 632 N N . THR A 1 88 ? -10.131 7.805 4.580 1.00 96.19 88 THR A N 1
ATOM 633 C CA . THR A 1 88 ? -9.115 6.869 5.082 1.00 96.19 88 THR A CA 1
ATOM 634 C C . THR A 1 88 ? -7.834 7.064 4.283 1.00 96.19 88 THR A C 1
ATOM 636 O O . THR A 1 88 ? -7.841 6.964 3.058 1.00 96.19 88 THR A O 1
ATOM 639 N N . ARG A 1 89 ? -6.722 7.342 4.962 1.00 96.62 89 ARG A N 1
ATOM 640 C CA . ARG A 1 89 ? -5.401 7.520 4.355 1.00 96.62 89 ARG A CA 1
ATOM 641 C C . ARG A 1 89 ? -4.494 6.365 4.747 1.00 96.62 89 ARG A C 1
ATOM 643 O O . ARG A 1 89 ? -4.318 6.085 5.930 1.00 96.62 89 ARG A O 1
ATOM 650 N N . ILE A 1 90 ? -3.870 5.747 3.753 1.00 97.19 90 ILE A N 1
ATOM 651 C CA . ILE A 1 90 ? -2.772 4.802 3.934 1.00 97.19 90 ILE A CA 1
ATOM 652 C C . ILE A 1 90 ? -1.444 5.537 3.751 1.00 97.19 90 ILE A C 1
ATOM 654 O O . ILE A 1 90 ? -1.309 6.394 2.879 1.00 97.19 90 ILE A O 1
ATOM 658 N N . THR A 1 91 ? -0.458 5.239 4.590 1.00 96.81 91 THR A N 1
ATOM 659 C CA . THR A 1 91 ? 0.903 5.772 4.466 1.00 96.81 91 THR A CA 1
ATOM 660 C C . THR A 1 91 ? 1.913 4.654 4.647 1.00 96.81 91 THR A C 1
ATOM 662 O O . THR A 1 91 ? 1.979 4.068 5.723 1.00 96.81 91 THR A O 1
ATOM 665 N N . LEU A 1 92 ? 2.702 4.395 3.609 1.00 96.50 92 LEU A N 1
ATOM 666 C CA . LEU A 1 92 ? 3.876 3.532 3.638 1.00 96.50 92 LEU A CA 1
ATOM 667 C C . LEU A 1 92 ? 5.054 4.361 4.155 1.00 96.50 92 LEU A C 1
ATOM 669 O O . LEU A 1 92 ? 5.295 5.452 3.641 1.00 96.50 92 LEU A O 1
ATOM 673 N N . LYS A 1 93 ? 5.755 3.881 5.180 1.00 95.94 93 LYS A N 1
ATOM 674 C CA . LYS A 1 93 ? 6.840 4.599 5.865 1.00 95.94 93 LYS A CA 1
ATOM 675 C C . LYS A 1 93 ? 8.068 3.717 5.985 1.00 95.94 93 LYS A C 1
ATOM 677 O O . LYS A 1 93 ? 7.954 2.492 6.036 1.00 95.94 93 LYS A O 1
ATOM 682 N N . ASN A 1 94 ? 9.224 4.360 6.129 1.00 96.06 94 ASN A N 1
ATOM 683 C CA . ASN A 1 94 ? 10.510 3.691 6.319 1.00 96.06 94 ASN A CA 1
ATOM 684 C C . ASN A 1 94 ? 10.756 2.617 5.252 1.00 96.06 94 ASN A C 1
ATOM 686 O O . ASN A 1 94 ? 11.241 1.530 5.563 1.00 96.06 94 ASN A O 1
ATOM 690 N N . THR A 1 95 ? 10.363 2.911 4.011 1.00 94.38 95 THR A N 1
ATOM 691 C CA . THR A 1 95 ? 10.472 1.986 2.886 1.00 94.38 95 THR A CA 1
ATOM 692 C C . THR A 1 95 ? 11.923 1.574 2.687 1.00 94.38 95 THR A C 1
ATOM 694 O O . THR A 1 95 ? 12.805 2.419 2.531 1.00 94.38 95 THR A O 1
ATOM 697 N N . ARG A 1 96 ? 12.162 0.264 2.666 1.00 94.81 96 ARG A N 1
ATOM 698 C CA . ARG A 1 96 ? 13.455 -0.351 2.373 1.00 94.81 96 ARG A CA 1
ATOM 699 C C . ARG A 1 96 ? 13.318 -1.232 1.144 1.00 94.81 96 ARG A C 1
ATOM 701 O O . ARG A 1 96 ? 12.423 -2.071 1.073 1.00 94.81 96 ARG A O 1
ATOM 708 N N . ALA A 1 97 ? 14.222 -1.045 0.192 1.00 94.44 97 ALA A N 1
ATOM 709 C CA . ALA A 1 97 ? 14.345 -1.926 -0.957 1.00 94.44 97 ALA A CA 1
ATOM 710 C C . ALA A 1 97 ? 15.179 -3.162 -0.601 1.00 94.44 97 ALA A C 1
ATOM 712 O O . ALA A 1 97 ? 16.186 -3.061 0.102 1.00 94.44 97 ALA A O 1
ATOM 713 N N . THR A 1 98 ? 14.779 -4.321 -1.112 1.00 95.25 98 THR A N 1
ATOM 714 C CA . THR A 1 98 ? 15.554 -5.562 -1.008 1.00 95.25 98 THR A CA 1
ATOM 715 C C . THR A 1 98 ? 16.591 -5.663 -2.132 1.00 95.25 98 THR A C 1
ATOM 717 O O . THR A 1 98 ? 16.683 -4.801 -3.013 1.00 95.25 98 THR A O 1
ATOM 720 N N . SER A 1 99 ? 17.357 -6.757 -2.142 1.00 94.56 99 SER A N 1
ATOM 721 C CA . SER A 1 99 ? 18.277 -7.089 -3.232 1.00 94.56 99 SER A CA 1
ATOM 722 C C . SER A 1 99 ? 17.582 -7.305 -4.588 1.00 94.56 99 SER A C 1
ATOM 724 O O . SER A 1 99 ? 18.233 -7.138 -5.616 1.00 94.56 99 SER A O 1
ATOM 726 N N . HIS A 1 100 ? 16.278 -7.610 -4.611 1.00 94.81 100 HIS A N 1
ATOM 727 C CA . HIS A 1 100 ? 15.519 -7.880 -5.841 1.00 94.81 100 HIS A CA 1
ATOM 728 C C . HIS A 1 100 ? 15.177 -6.623 -6.648 1.00 94.81 100 HIS A C 1
ATOM 730 O O . HIS A 1 100 ? 14.857 -6.719 -7.830 1.00 94.81 100 HIS A O 1
ATOM 736 N N . VAL A 1 101 ? 15.244 -5.441 -6.032 1.00 91.12 101 VAL A N 1
ATOM 737 C CA . VAL A 1 101 ? 15.020 -4.175 -6.738 1.00 91.12 101 VAL A CA 1
ATOM 738 C C . VAL A 1 101 ? 16.302 -3.795 -7.485 1.00 91.12 101 VAL A C 1
ATOM 740 O O . VAL A 1 101 ? 17.358 -3.745 -6.842 1.00 91.12 101 VAL A O 1
ATOM 743 N N . PRO A 1 102 ? 16.260 -3.476 -8.792 1.00 89.75 102 PRO A N 1
ATOM 744 C CA . PRO A 1 102 ? 17.427 -2.985 -9.522 1.00 89.75 102 PRO A CA 1
ATOM 745 C C . PRO A 1 102 ? 18.051 -1.762 -8.842 1.00 89.75 102 PRO A C 1
ATOM 747 O O . PRO A 1 102 ? 17.332 -0.860 -8.414 1.00 89.75 102 PRO A O 1
ATOM 750 N N . MET A 1 103 ? 19.384 -1.706 -8.754 1.00 88.88 103 MET A N 1
ATOM 751 C CA . MET A 1 103 ? 20.101 -0.661 -8.004 1.00 88.88 103 MET A CA 1
ATOM 752 C C . MET A 1 103 ? 19.688 0.758 -8.420 1.00 88.88 103 MET A C 1
ATOM 754 O O . MET A 1 103 ? 19.436 1.594 -7.555 1.00 88.88 103 MET A O 1
ATOM 758 N N . ILE A 1 104 ? 19.531 1.000 -9.726 1.00 85.19 104 ILE A N 1
ATOM 759 C CA . ILE A 1 104 ? 19.095 2.297 -10.261 1.00 85.19 104 ILE A CA 1
ATOM 760 C C . ILE A 1 104 ? 17.713 2.716 -9.746 1.00 85.19 104 ILE A C 1
ATOM 762 O O . ILE A 1 104 ? 17.498 3.883 -9.433 1.00 85.19 104 ILE A O 1
ATOM 766 N N . ALA A 1 105 ? 16.794 1.762 -9.582 1.00 84.75 105 ALA A N 1
ATOM 767 C CA . ALA A 1 105 ? 15.445 2.030 -9.105 1.00 84.75 105 ALA A CA 1
ATOM 768 C C . ALA A 1 105 ? 15.444 2.336 -7.603 1.00 84.75 105 ALA A C 1
ATOM 770 O O . ALA A 1 105 ? 14.635 3.138 -7.146 1.00 84.75 105 ALA A O 1
ATOM 771 N N . ARG A 1 106 ? 16.385 1.766 -6.831 1.00 88.25 106 ARG A N 1
ATOM 772 C CA . ARG A 1 106 ? 16.474 1.998 -5.379 1.00 88.25 106 ARG A CA 1
ATOM 773 C C . ARG A 1 106 ? 16.709 3.460 -5.024 1.00 88.25 106 ARG A C 1
ATOM 775 O O . ARG A 1 106 ? 16.150 3.927 -4.040 1.00 88.25 106 ARG A O 1
ATOM 782 N N . MET A 1 107 ? 17.504 4.173 -5.822 1.00 82.94 107 MET A N 1
ATOM 783 C CA . MET A 1 107 ? 17.839 5.581 -5.566 1.00 82.94 107 MET A CA 1
ATOM 784 C C . MET A 1 107 ? 16.640 6.520 -5.721 1.00 82.94 107 MET A C 1
ATOM 786 O O . MET A 1 107 ? 16.635 7.606 -5.152 1.00 82.94 107 MET A O 1
ATOM 790 N N . ALA A 1 108 ? 15.622 6.102 -6.473 1.00 83.50 108 ALA A N 1
ATOM 791 C CA . ALA A 1 108 ? 14.454 6.919 -6.763 1.00 83.50 108 ALA A CA 1
ATOM 792 C C . ALA A 1 108 ? 13.223 6.557 -5.915 1.00 83.50 108 ALA A C 1
ATOM 794 O O . ALA A 1 108 ? 12.161 7.162 -6.087 1.00 83.50 108 ALA A O 1
ATOM 795 N N . LEU A 1 109 ? 13.355 5.577 -5.011 1.00 86.56 109 LEU A N 1
ATOM 796 C CA . LEU A 1 109 ? 12.283 5.170 -4.112 1.00 86.56 109 LEU A CA 1
ATOM 797 C C . LEU A 1 109 ? 12.173 6.151 -2.941 1.00 86.56 109 LEU A C 1
ATOM 799 O O . LEU A 1 109 ? 13.103 6.258 -2.137 1.00 86.56 109 LEU A O 1
ATOM 803 N N . PRO A 1 110 ? 11.033 6.833 -2.775 1.00 89.88 110 PRO A N 1
ATOM 804 C CA . PRO A 1 110 ? 10.824 7.660 -1.599 1.00 89.88 110 PRO A CA 1
ATOM 805 C C . PRO A 1 110 ? 10.685 6.784 -0.344 1.00 89.88 110 PRO A C 1
ATOM 807 O O . PRO A 1 110 ? 10.037 5.732 -0.344 1.00 89.88 110 PRO A O 1
ATOM 810 N N . SER A 1 111 ? 11.247 7.262 0.765 1.00 91.94 111 SER A N 1
ATOM 811 C CA . SER A 1 111 ? 11.171 6.577 2.062 1.00 91.94 111 SER A CA 1
ATOM 812 C C . SER A 1 111 ? 9.753 6.546 2.641 1.00 91.94 111 SER A C 1
ATOM 814 O O . SER A 1 111 ? 9.435 5.665 3.440 1.00 91.94 111 SER A O 1
ATOM 816 N N . THR A 1 112 ? 8.903 7.500 2.249 1.00 94.38 112 THR A N 1
ATOM 817 C CA . THR A 1 112 ? 7.511 7.618 2.690 1.00 94.38 112 THR A CA 1
ATOM 818 C C . THR A 1 112 ? 6.609 7.994 1.527 1.00 94.38 112 THR A C 1
ATOM 820 O O . THR A 1 112 ? 6.924 8.901 0.761 1.00 94.38 112 THR A O 1
ATOM 823 N N . GLN A 1 113 ? 5.462 7.329 1.431 1.00 94.00 113 GLN A N 1
ATOM 824 C CA . GLN A 1 113 ? 4.405 7.649 0.477 1.00 94.00 113 GLN A CA 1
ATOM 825 C C . GLN A 1 113 ? 3.043 7.468 1.103 1.00 94.00 113 GLN A C 1
ATOM 827 O O . GLN A 1 113 ? 2.858 6.657 2.009 1.00 94.00 113 GLN A O 1
ATOM 832 N N . SER A 1 114 ? 2.061 8.188 0.585 1.00 94.75 114 SER A N 1
ATOM 833 C CA . SER A 1 114 ? 0.704 8.082 1.083 1.00 94.75 114 SER A CA 1
ATOM 834 C C . SER A 1 114 ? -0.315 8.212 -0.025 1.00 94.75 114 SER A C 1
ATOM 836 O O . SER A 1 114 ? -0.098 8.925 -0.999 1.00 94.75 114 SER A O 1
ATOM 838 N N . ALA A 1 115 ? -1.470 7.605 0.202 1.00 95.81 115 ALA A N 1
ATOM 839 C CA . ALA A 1 115 ? -2.634 7.726 -0.653 1.00 95.81 115 ALA A CA 1
ATOM 840 C C . ALA A 1 115 ? -3.898 7.772 0.205 1.00 95.81 115 ALA A C 1
ATOM 842 O O . ALA A 1 115 ? -3.937 7.234 1.314 1.00 95.81 115 ALA A O 1
ATOM 843 N N . GLN A 1 116 ? -4.945 8.405 -0.311 1.00 96.50 116 GLN A N 1
ATOM 844 C CA . GLN A 1 116 ? -6.290 8.148 0.189 1.00 96.50 116 GLN A CA 1
ATOM 845 C C . GLN A 1 116 ? -6.795 6.826 -0.394 1.00 96.50 116 GLN A C 1
ATOM 847 O O . GLN A 1 116 ? -6.446 6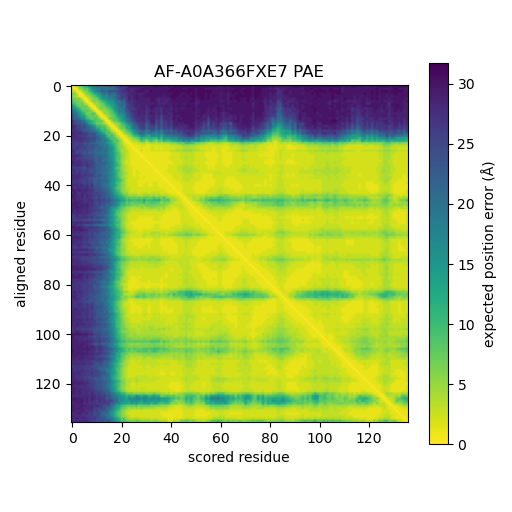.468 -1.519 1.00 96.50 116 GLN A O 1
ATOM 852 N N . ILE A 1 117 ? -7.606 6.111 0.381 1.00 96.81 117 ILE A N 1
ATOM 853 C CA . ILE A 1 117 ? -8.357 4.950 -0.085 1.00 96.81 117 ILE A CA 1
ATOM 854 C C . ILE A 1 117 ? -9.698 5.458 -0.607 1.00 96.81 117 ILE A C 1
ATOM 856 O O . ILE A 1 117 ? -10.514 5.957 0.168 1.00 96.81 117 ILE A O 1
ATOM 860 N N . VAL A 1 118 ? -9.930 5.314 -1.909 1.00 96.12 118 VAL A N 1
ATOM 861 C CA . VAL A 1 118 ? -11.173 5.725 -2.576 1.00 96.12 118 VAL A CA 1
ATOM 862 C C . VAL A 1 118 ? -11.666 4.554 -3.411 1.00 96.12 118 VAL A C 1
ATOM 864 O O . VAL A 1 118 ? -10.917 4.040 -4.232 1.00 96.12 118 VAL A O 1
ATOM 867 N N . ASN A 1 119 ? -12.904 4.100 -3.195 1.00 95.31 119 ASN A N 1
ATOM 868 C CA . ASN A 1 119 ? -13.504 2.978 -3.936 1.00 95.31 119 ASN A CA 1
ATOM 869 C C . ASN A 1 119 ? -12.601 1.730 -4.003 1.00 95.31 119 ASN A C 1
ATOM 871 O O . ASN A 1 119 ? -12.411 1.151 -5.070 1.00 95.31 119 ASN A O 1
ATOM 875 N N . ASN A 1 120 ? -12.016 1.337 -2.863 1.00 96.06 120 ASN A N 1
ATOM 876 C CA . ASN A 1 120 ? -11.059 0.226 -2.765 1.00 96.06 120 ASN A CA 1
ATOM 877 C C . ASN A 1 120 ? -9.836 0.368 -3.684 1.00 96.06 120 ASN A C 1
ATOM 879 O O . ASN A 1 120 ? -9.236 -0.629 -4.082 1.00 96.06 120 ASN A O 1
ATOM 883 N N . GLN A 1 121 ? -9.442 1.600 -3.994 1.00 97.75 121 GLN A N 1
ATOM 884 C CA . GLN A 1 121 ? -8.238 1.908 -4.748 1.00 97.75 121 GLN A CA 1
ATOM 885 C C . GLN A 1 121 ? -7.334 2.846 -3.966 1.00 97.75 121 GLN A C 1
ATOM 887 O O . GLN A 1 121 ? -7.797 3.714 -3.222 1.00 97.75 121 GLN A O 1
ATOM 892 N N . ILE A 1 122 ? -6.033 2.673 -4.168 1.00 97.00 122 ILE A N 1
ATOM 893 C CA . ILE A 1 122 ? -5.005 3.607 -3.726 1.00 97.00 122 ILE A CA 1
ATOM 894 C C . ILE A 1 122 ? -4.155 3.993 -4.928 1.00 97.00 122 ILE A C 1
ATOM 896 O O . ILE A 1 122 ? -3.787 3.150 -5.744 1.00 97.00 122 ILE A O 1
ATOM 900 N N . ARG A 1 123 ? -3.818 5.277 -5.022 1.00 96.50 123 ARG A N 1
ATOM 901 C CA . ARG A 1 123 ? -2.852 5.783 -5.995 1.00 96.50 123 ARG A CA 1
ATOM 902 C C . ARG A 1 123 ? -1.642 6.297 -5.240 1.00 96.50 123 ARG A C 1
ATOM 904 O O . ARG A 1 123 ? -1.690 7.376 -4.652 1.00 96.50 123 ARG A O 1
ATOM 911 N N . LEU A 1 124 ? -0.587 5.494 -5.217 1.00 93.62 124 LEU A N 1
ATOM 912 C CA . LEU A 1 124 ? 0.688 5.882 -4.631 1.00 93.62 124 LEU A CA 1
ATOM 913 C C . LEU A 1 124 ? 1.494 6.595 -5.711 1.00 93.62 124 LEU A C 1
ATOM 915 O O . LEU A 1 124 ? 1.644 6.081 -6.816 1.00 93.62 124 LEU A O 1
ATOM 919 N N . ALA A 1 125 ? 1.963 7.798 -5.408 1.00 85.88 125 ALA A N 1
ATOM 920 C CA . ALA A 1 125 ? 2.806 8.572 -6.302 1.00 85.88 125 ALA A CA 1
ATOM 921 C C . ALA A 1 125 ? 3.842 9.339 -5.478 1.00 85.88 125 ALA A C 1
ATOM 923 O O . ALA A 1 125 ? 3.493 10.001 -4.497 1.00 85.88 125 ALA A O 1
ATOM 924 N N . GLY A 1 126 ? 5.107 9.254 -5.884 1.00 72.56 126 GLY A N 1
ATOM 925 C CA . GLY A 1 126 ? 6.198 10.015 -5.287 1.00 72.56 126 GLY A CA 1
ATOM 926 C C . GLY A 1 126 ? 7.558 9.576 -5.827 1.00 72.56 126 GLY A C 1
ATOM 927 O O . GLY A 1 126 ? 7.870 8.388 -5.852 1.00 72.56 126 GLY A O 1
ATOM 928 N N . GLY A 1 127 ? 8.390 10.535 -6.238 1.00 70.62 127 GLY A N 1
ATOM 929 C CA . GLY A 1 127 ? 9.673 10.233 -6.882 1.00 70.62 127 GLY A CA 1
ATOM 930 C C . GLY A 1 127 ? 9.487 9.602 -8.265 1.00 70.62 127 GLY A C 1
ATOM 931 O 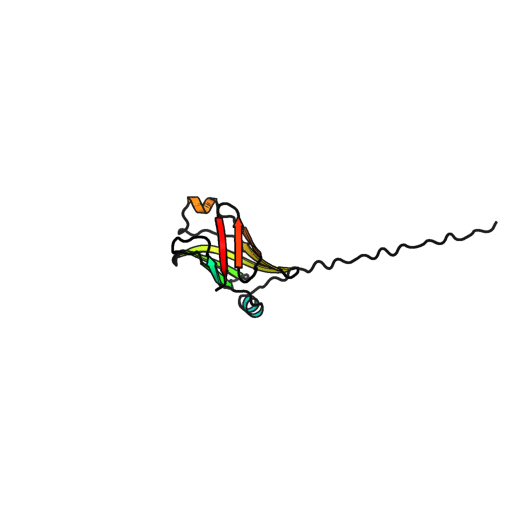O . GLY A 1 127 ? 8.567 9.975 -8.990 1.00 70.62 127 GLY A O 1
ATOM 932 N N . ALA A 1 128 ? 10.343 8.642 -8.631 1.00 69.44 128 ALA A N 1
ATOM 933 C CA . ALA A 1 128 ? 10.246 7.938 -9.920 1.00 69.44 128 ALA A CA 1
ATOM 934 C C . ALA A 1 128 ? 9.335 6.699 -9.883 1.00 69.44 128 ALA A C 1
ATOM 936 O O . ALA A 1 128 ? 9.311 5.925 -10.837 1.00 69.44 128 ALA A O 1
ATOM 937 N N . TRP A 1 129 ? 8.609 6.482 -8.783 1.00 75.75 129 TRP A N 1
ATOM 938 C CA . TRP A 1 129 ? 7.671 5.374 -8.648 1.00 75.75 129 TRP A CA 1
ATOM 939 C C . TRP A 1 129 ? 6.252 5.895 -8.435 1.00 75.75 129 TRP A C 1
ATOM 941 O O . TRP A 1 129 ? 5.989 6.770 -7.606 1.00 75.75 129 TRP A O 1
ATOM 951 N N . SER A 1 130 ? 5.321 5.336 -9.198 1.00 88.06 130 SER A N 1
ATOM 952 C CA . SER A 1 130 ? 3.896 5.573 -9.025 1.00 88.06 130 SER A CA 1
ATOM 953 C C . SER A 1 130 ? 3.112 4.355 -9.483 1.00 88.06 130 SER A C 1
ATOM 955 O O . SER A 1 130 ? 3.540 3.669 -10.406 1.00 88.06 130 SER A O 1
ATOM 957 N N . GLY A 1 131 ? 1.959 4.115 -8.872 1.00 92.88 131 GLY A N 1
ATOM 958 C CA . GLY A 1 131 ? 1.082 3.021 -9.256 1.00 92.88 131 GLY A CA 1
ATOM 959 C C . GLY A 1 131 ? -0.317 3.179 -8.677 1.00 92.88 131 GLY A C 1
ATOM 960 O O . GLY A 1 131 ? -0.519 3.748 -7.598 1.00 92.88 131 GLY A O 1
ATOM 961 N N . THR A 1 132 ? -1.293 2.667 -9.417 1.00 96.81 132 THR A N 1
ATOM 962 C CA . THR A 1 132 ? -2.673 2.486 -8.968 1.00 96.81 132 THR A CA 1
ATOM 963 C C . THR A 1 132 ? -2.856 1.040 -8.549 1.00 96.81 132 THR A C 1
ATOM 965 O O . THR A 1 132 ? -2.572 0.119 -9.318 1.00 96.81 132 THR A O 1
ATOM 968 N N . PHE A 1 133 ? -3.350 0.845 -7.332 1.00 97.56 133 PHE A N 1
ATOM 969 C CA . PHE A 1 133 ? -3.567 -0.467 -6.752 1.00 97.56 133 PHE A CA 1
ATOM 970 C C . PHE A 1 133 ? -5.030 -0.628 -6.370 1.00 97.56 133 PHE A C 1
ATOM 972 O O . PHE A 1 133 ? -5.604 0.239 -5.711 1.00 97.56 133 PHE A O 1
ATOM 979 N N . VAL A 1 134 ? -5.604 -1.764 -6.744 1.00 97.94 134 VAL A N 1
ATOM 980 C CA . VAL A 1 134 ? -6.967 -2.159 -6.389 1.00 97.94 134 VAL A CA 1
ATOM 981 C C . VAL A 1 134 ? -6.891 -3.171 -5.254 1.00 97.94 134 VAL A C 1
ATOM 983 O O . VAL A 1 134 ? -6.033 -4.058 -5.254 1.00 97.94 134 VAL A O 1
ATOM 986 N N . ALA A 1 135 ? -7.772 -3.035 -4.271 1.00 96.94 135 ALA A N 1
ATOM 987 C CA . ALA A 1 135 ? -7.832 -3.966 -3.163 1.00 96.94 135 ALA A CA 1
ATOM 988 C C . ALA A 1 135 ? -8.284 -5.366 -3.609 1.00 96.94 135 ALA A C 1
ATOM 990 O O . ALA A 1 135 ? -9.092 -5.502 -4.529 1.00 96.94 135 ALA A O 1
ATOM 991 N N . GLN A 1 136 ? -7.774 -6.395 -2.933 1.00 92.06 136 GLN A N 1
ATOM 992 C CA . GLN A 1 136 ? -8.163 -7.798 -3.124 1.00 92.06 136 GLN A CA 1
ATOM 993 C C . GLN A 1 136 ? -9.079 -8.268 -1.975 1.00 92.06 136 GLN A C 1
ATOM 995 O O . GLN A 1 136 ? -8.985 -7.736 -0.840 1.00 92.06 136 GLN A O 1
#

Radius of gyration: 23.36 Å; Cα contacts (8 Å, |Δi|>4): 253; chains: 1; bounding box: 44×80×56 Å

Organism: NCBI:txid1473586

Foldseek 3Di:
DDDDDDDDDPDPPPPPPPPQFPKAKDFAPVSCVVVVHFQKWWFDPDPPVWTWMKGWHADPRGIKIFIDTPNHTFKIAGWIWIDGPNWIKIKGAQIDGDPPDPPVVRVQDDRMWMFIQDPQWTWTDGGPDTTIIHGD

Secondary structure (DSSP, 8-state):
-PPPPP-----------------EEE-SHHHHHHTT--SEEEE-S--SS--EEEEEEEETTEEEEEEEETTEEEEEEEEEEEEETTEEEEEEEEEEE-TTS-HHHHTT--S-EEEEEETTEEEEEETTEEEEEEE-

Sequence (136 aa):
MTLTPVKILMCLFSLGASTLAQAECLKSVSEMKASKVKTHWKETTENDGKPLTISIADGAHGLVYTASKAGAPWLTGNVSVCRSGGATRITLKNTRATSHVPMIARMALPSTQSAQIVNNQIRLAGGAWSGTFVAQ

Nearest PDB structures (foldseek):
  3d4e-as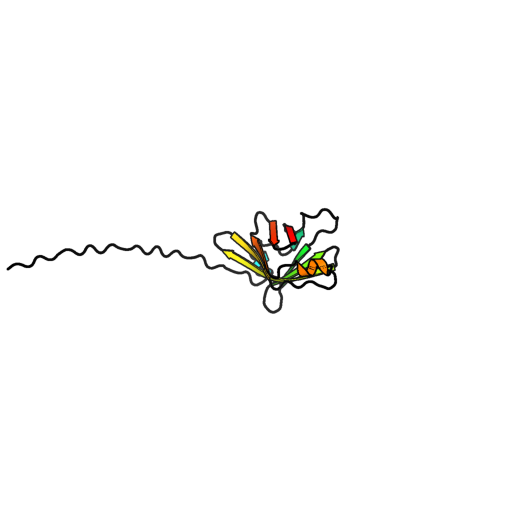sembly1_A  TM=2.742E-01  e=3.937E-01  Streptococcus mutans
  3tvv-assembly1_A  TM=2.511E-01  e=5.376E-01  Saccharomyces cerevisiae S288C
  6u3s-assembly1_A  TM=5.426E-01  e=7.994E+00  Homo sapiens
  4qdf-assembly2_B  TM=1.645E-01  e=3.484E+00  Rhodococcus rhodochrous
  4qck-assembly1_A  TM=1.658E-01  e=4.516E+00  Mycobacterium tuberculosis H37Rv

Mean predicted aligned error: 9.07 Å

pLDDT: mean 86.63, std 16.74, range [34.78, 98.62]